Protein AF-A0A1G1PIS5-F1 (afdb_monomer)

Secondary structure (DSSP, 8-state):
-----------------S---HHHHHHHHHHHHHHHHHHHHTT--HHHHHHHHTS-HHHHHHHHTT-GGG--HHHHHHHHHTTT--------PPPTTSSS--------GGGGSHHHHHHHHHHHTTS-HHHHHHHHHHHHHHHHHHHHHHHHHHTT--

Mean predicted aligned error: 15.6 Å

Nearest PDB structures (foldseek):
  2o38-assembly1_A  TM=9.779E-01  e=5.951E-05  Rhodopseudomonas palustris CGA009
  2a6c-assembly1_A  TM=9.670E-01  e=4.837E-04  Nitrosomonas europaea
  7ewd-assembly1_B  TM=6.952E-01  e=1.121E-02  Mycobacterium tuberculosis H37Rv
  7ewc-assembly1_A  TM=6.730E-01  e=2.172E-02  Mycobacterium tuberculosis H37Rv
  1zzc-assembly1_A-2  TM=6.962E-01  e=7.720E-02  Streptomyces wedmorensis

Solvent-accessible surface area (backbone atoms only — not comparable to full-atom values): 9941 Å² total; per-residue (Å²): 141,78,89,80,86,78,82,80,76,86,76,73,88,87,65,88,75,85,69,93,48,66,63,65,51,48,43,40,47,52,52,46,50,50,50,45,46,54,42,56,74,71,64,53,50,56,66,54,45,14,62,60,56,74,44,56,48,69,56,42,51,37,53,71,68,65,49,55,92,83,55,54,62,69,60,49,50,54,47,31,45,56,67,78,39,89,86,85,84,88,86,74,82,60,59,86,88,61,88,58,76,81,81,77,82,78,85,63,77,58,73,85,37,50,73,60,46,56,50,49,54,58,51,55,72,72,49,52,78,63,57,49,49,50,54,48,50,52,50,52,50,52,51,51,48,54,49,52,53,54,51,58,57,62,66,70,77,111

Sequence (158 aa):
MAIHERTHRSSGDAADIGVAQPERAA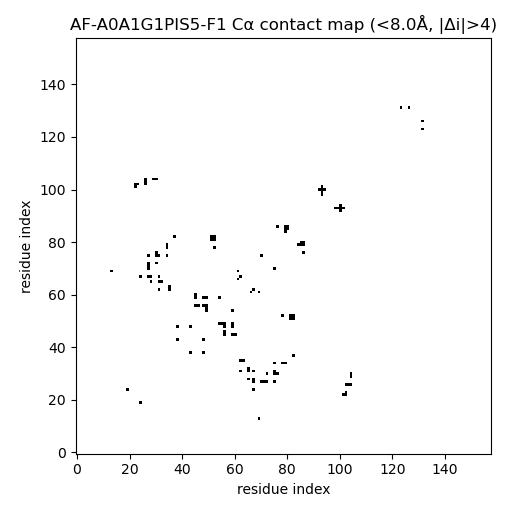ARAEVMSRVSEVLRVRGLTQRQAAQVLGIPQSKVSCLMNGRISMFSLDHLFELLNALDHDVEITIAPAAKAQGAATTRVTVNPSDMLQEDRDELIALSKRLTPEERLEAHLEHSQLMAEIYRAGVKRRSRVR

Radius of gyration: 22.5 Å; Cα contacts (8 Å, |Δi|>4): 69; chains: 1; bounding box: 60×58×47 Å

pLDDT: mean 74.84, std 19.17, range [29.95, 95.62]

Structure (mmCIF, N/CA/C/O backbone):
data_AF-A0A1G1PIS5-F1
#
_entry.id   AF-A0A1G1PIS5-F1
#
loop_
_atom_site.group_PDB
_atom_site.id
_atom_site.type_symbol
_atom_site.label_atom_id
_atom_site.label_alt_id
_atom_site.label_comp_id
_atom_site.label_asym_id
_atom_site.label_entity_id
_atom_site.label_seq_id
_atom_site.pdbx_PDB_ins_code
_atom_site.Cartn_x
_atom_site.Cartn_y
_atom_site.Cartn_z
_atom_site.occupancy
_atom_site.B_iso_or_equiv
_atom_site.auth_seq_id
_atom_site.auth_comp_id
_atom_site.auth_asym_id
_atom_site.auth_atom_id
_atom_site.pdbx_PDB_model_num
ATOM 1 N N . MET A 1 1 ? -32.274 -19.879 -24.969 1.00 30.66 1 MET A N 1
ATOM 2 C CA . MET A 1 1 ? -31.357 -21.043 -24.901 1.00 30.66 1 MET A CA 1
ATOM 3 C C . MET A 1 1 ? -30.115 -20.665 -25.699 1.00 30.66 1 MET A C 1
ATOM 5 O O . MET A 1 1 ? -30.292 -20.290 -26.840 1.00 30.66 1 MET A O 1
ATOM 9 N N . ALA A 1 2 ? -28.882 -20.631 -25.213 1.00 36.25 2 ALA A N 1
ATOM 10 C CA . ALA A 1 2 ? -28.310 -21.021 -23.938 1.00 36.25 2 ALA A CA 1
ATOM 11 C C . ALA A 1 2 ? -27.112 -20.097 -23.632 1.00 36.25 2 ALA A C 1
ATOM 13 O O . ALA A 1 2 ? -26.308 -19.787 -24.506 1.00 36.25 2 ALA A O 1
ATOM 14 N N . ILE A 1 3 ? -27.050 -19.685 -22.372 1.00 36.97 3 ILE A N 1
ATOM 15 C CA . ILE A 1 3 ? -25.893 -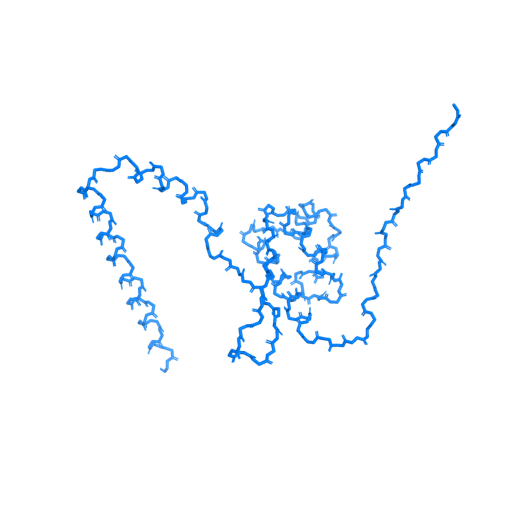19.192 -21.622 1.00 36.97 3 ILE A CA 1
ATOM 16 C C . ILE A 1 3 ? -24.639 -20.046 -21.859 1.00 36.97 3 ILE A C 1
ATOM 18 O O . ILE A 1 3 ? -24.734 -21.264 -21.795 1.00 36.97 3 ILE A O 1
ATOM 22 N N . HIS A 1 4 ? -23.476 -19.423 -22.071 1.00 32.38 4 HIS A N 1
ATOM 23 C CA . HIS A 1 4 ? -22.172 -19.981 -21.685 1.00 32.38 4 HIS A CA 1
ATOM 24 C C . HIS A 1 4 ? -21.254 -18.838 -21.248 1.00 32.38 4 HIS A C 1
ATOM 26 O O . HIS A 1 4 ? -20.488 -18.262 -22.017 1.00 32.38 4 HIS A O 1
ATOM 32 N N . GLU A 1 5 ? -21.387 -18.522 -19.968 1.00 35.06 5 GLU A N 1
ATOM 33 C CA . GLU A 1 5 ? -20.458 -17.763 -19.150 1.00 35.06 5 GLU A CA 1
ATOM 34 C C . GLU A 1 5 ? -19.112 -18.507 -19.105 1.00 35.06 5 GLU A C 1
ATOM 36 O O . GLU A 1 5 ? -19.008 -19.605 -18.557 1.00 35.06 5 GLU A O 1
ATOM 41 N N . ARG A 1 6 ? -18.071 -17.944 -19.728 1.00 29.95 6 ARG A N 1
ATOM 42 C CA . ARG A 1 6 ? -16.691 -18.410 -19.541 1.00 29.95 6 ARG A CA 1
ATOM 43 C C . ARG A 1 6 ? -16.034 -17.546 -18.479 1.00 29.95 6 ARG A C 1
ATOM 45 O O . ARG A 1 6 ? -15.484 -16.489 -18.762 1.00 29.95 6 ARG A O 1
ATOM 52 N N . THR A 1 7 ? -16.083 -18.042 -17.253 1.00 37.84 7 THR A N 1
ATOM 53 C CA . THR A 1 7 ? -15.219 -17.630 -16.150 1.00 37.84 7 THR A CA 1
ATOM 54 C C . THR A 1 7 ? -13.764 -17.919 -16.523 1.00 37.84 7 THR A C 1
ATOM 56 O O . THR A 1 7 ? -13.286 -19.047 -16.396 1.00 37.84 7 THR A O 1
ATOM 59 N N . HIS A 1 8 ? -13.036 -16.901 -16.990 1.00 35.09 8 HIS A N 1
ATOM 60 C CA . HIS A 1 8 ? -11.581 -16.983 -17.069 1.00 35.09 8 HIS A CA 1
ATOM 61 C C . HIS A 1 8 ? -10.998 -16.678 -15.690 1.00 35.09 8 HIS A C 1
ATOM 63 O O . HIS A 1 8 ? -10.881 -15.543 -15.244 1.00 35.09 8 HIS A O 1
ATOM 69 N N . ARG A 1 9 ? -10.682 -17.769 -15.003 1.00 31.86 9 ARG A N 1
ATOM 70 C CA . ARG A 1 9 ? -9.935 -17.844 -13.756 1.00 31.86 9 ARG A CA 1
ATOM 71 C C . ARG A 1 9 ? -8.505 -17.352 -14.038 1.00 31.86 9 ARG A C 1
ATOM 73 O O . ARG A 1 9 ? -7.729 -18.111 -14.611 1.00 31.86 9 ARG A O 1
ATOM 80 N N . SER A 1 10 ? -8.132 -16.123 -13.672 1.00 36.69 10 SER A N 1
ATOM 81 C CA . SER A 1 10 ? -6.722 -15.689 -13.706 1.00 36.69 10 SER A CA 1
ATOM 82 C C . SER A 1 10 ? -5.993 -16.212 -12.463 1.00 36.69 10 SER A C 1
ATOM 84 O O . SER A 1 10 ? -5.674 -15.508 -11.510 1.00 36.69 10 SER A O 1
ATOM 86 N N . SER A 1 11 ? -5.767 -17.525 -12.450 1.00 44.19 11 SER A N 1
ATOM 87 C CA . SER A 1 11 ? -4.870 -18.158 -11.492 1.00 44.19 11 SER A CA 1
ATOM 88 C C . SER A 1 11 ? -3.436 -18.003 -11.994 1.00 44.19 11 SER A C 1
ATOM 90 O O . SER A 1 11 ? -3.002 -18.755 -12.851 1.00 44.19 11 SER A O 1
ATOM 92 N N . GLY A 1 12 ? -2.729 -17.019 -11.438 1.00 42.53 12 GLY A N 1
ATOM 93 C CA . GLY A 1 12 ? -1.284 -17.061 -11.218 1.00 42.53 12 GLY A CA 1
ATOM 94 C C . GLY A 1 12 ? -0.380 -17.267 -12.430 1.00 42.53 12 GLY A C 1
ATOM 95 O O . GLY A 1 12 ? 0.237 -18.322 -12.547 1.00 42.53 12 GLY A O 1
ATOM 96 N N . ASP A 1 13 ? -0.128 -16.203 -13.189 1.00 46.25 13 ASP A N 1
ATOM 97 C CA . ASP A 1 13 ? 1.112 -16.108 -13.966 1.00 46.25 13 ASP A CA 1
ATOM 98 C C . ASP A 1 13 ? 2.251 -15.637 -13.049 1.00 46.25 13 ASP A C 1
ATOM 100 O O . ASP A 1 13 ? 2.699 -14.492 -13.052 1.00 46.25 13 ASP A O 1
ATOM 104 N N . ALA A 1 14 ? 2.715 -16.566 -12.209 1.00 50.75 14 ALA A N 1
ATOM 105 C CA . ALA A 1 14 ? 3.951 -16.464 -11.439 1.00 50.75 14 ALA A CA 1
ATOM 106 C C . ALA A 1 14 ? 5.174 -16.712 -12.343 1.00 50.75 14 ALA A C 1
ATOM 108 O O . ALA A 1 14 ? 5.974 -17.616 -12.104 1.00 50.75 14 ALA A O 1
ATOM 109 N N . ALA A 1 15 ? 5.301 -15.920 -13.405 1.00 39.31 15 ALA A N 1
ATOM 110 C CA . ALA A 1 15 ? 6.357 -16.056 -14.399 1.00 39.31 15 ALA A CA 1
ATOM 111 C C . ALA A 1 15 ? 6.908 -14.681 -14.807 1.00 39.31 15 ALA A C 1
ATOM 113 O O . ALA A 1 15 ? 6.944 -14.327 -15.981 1.00 39.31 15 ALA A O 1
ATOM 114 N N . ASP A 1 16 ? 7.403 -13.915 -13.830 1.00 44.88 16 ASP A N 1
ATOM 115 C CA . ASP A 1 16 ? 8.412 -12.877 -14.088 1.00 44.88 16 ASP A CA 1
ATOM 116 C C . ASP A 1 16 ? 9.750 -13.611 -14.303 1.00 44.88 16 ASP A C 1
ATOM 118 O O . ASP A 1 16 ? 10.596 -13.732 -13.413 1.00 44.88 16 ASP A O 1
ATOM 122 N N . ILE A 1 17 ? 9.862 -14.265 -15.464 1.00 42.06 17 ILE A N 1
ATOM 123 C CA . ILE A 1 17 ? 11.031 -15.047 -15.854 1.00 42.06 17 ILE A CA 1
ATOM 124 C C . ILE A 1 17 ? 12.182 -14.069 -16.090 1.00 42.06 17 ILE A C 1
ATOM 126 O O . ILE A 1 17 ? 12.247 -13.380 -17.102 1.00 42.06 17 ILE A O 1
ATOM 130 N N . GLY A 1 18 ? 13.130 -14.072 -15.156 1.00 39.72 18 GLY A N 1
ATOM 131 C CA . GLY A 1 18 ? 14.541 -14.091 -15.517 1.00 39.72 18 GLY A CA 1
ATOM 132 C C . GLY A 1 18 ? 15.120 -12.820 -16.125 1.00 39.72 18 GLY A C 1
ATOM 133 O O . GLY A 1 18 ? 15.868 -12.913 -17.085 1.00 39.72 18 GLY A O 1
ATOM 134 N N . VAL A 1 19 ? 14.897 -11.659 -15.514 1.00 40.03 19 VAL A N 1
ATOM 135 C CA . VAL A 1 19 ? 15.953 -10.640 -15.435 1.00 40.03 19 VAL A CA 1
ATOM 136 C C . VAL A 1 19 ? 15.860 -10.024 -14.051 1.00 40.03 19 VAL A C 1
ATOM 138 O O . VAL A 1 19 ? 14.838 -9.437 -13.700 1.00 40.03 19 VAL A O 1
ATOM 141 N N . ALA A 1 20 ? 16.917 -10.162 -13.252 1.00 44.91 20 ALA A N 1
ATOM 142 C CA . ALA A 1 20 ? 17.084 -9.377 -12.041 1.00 44.91 20 ALA A CA 1
ATOM 143 C C . ALA A 1 20 ? 17.148 -7.903 -12.457 1.00 44.91 20 ALA A C 1
ATOM 145 O O . ALA A 1 20 ? 18.209 -7.385 -12.781 1.00 44.91 20 ALA A O 1
ATOM 146 N N . GLN A 1 21 ? 15.991 -7.253 -12.536 1.00 53.50 21 GLN A N 1
ATOM 147 C CA . GLN A 1 21 ? 15.889 -5.812 -12.661 1.00 53.50 21 GLN A CA 1
ATOM 148 C C . GLN A 1 21 ? 15.877 -5.277 -11.231 1.00 53.50 21 GLN A C 1
ATOM 150 O O . GLN A 1 21 ? 14.814 -5.281 -10.601 1.00 53.50 21 GLN A O 1
ATOM 155 N N . PRO A 1 22 ? 17.038 -4.880 -10.674 1.00 59.28 22 PRO A N 1
ATOM 156 C CA . PRO A 1 22 ? 17.138 -4.451 -9.278 1.00 59.28 22 PRO A CA 1
ATOM 157 C C . PRO A 1 22 ? 16.167 -3.304 -8.970 1.00 59.28 22 PRO A C 1
ATOM 159 O O . PRO A 1 22 ? 15.625 -3.223 -7.875 1.00 59.28 22 PRO A O 1
ATOM 162 N N . GLU A 1 23 ? 15.862 -2.486 -9.974 1.00 57.12 23 GLU A N 1
ATOM 163 C CA . GLU A 1 23 ? 14.936 -1.354 -9.906 1.00 57.12 23 GLU A CA 1
ATOM 164 C C . GLU A 1 23 ? 13.477 -1.812 -9.727 1.00 57.12 23 GLU A C 1
ATOM 166 O O . GLU A 1 23 ? 12.752 -1.300 -8.875 1.00 57.12 23 GLU A O 1
ATOM 171 N N . ARG A 1 24 ? 13.060 -2.862 -10.453 1.00 64.38 24 ARG A N 1
ATOM 172 C CA . ARG A 1 24 ? 11.734 -3.488 -10.284 1.00 64.38 24 ARG A CA 1
ATOM 173 C C . ARG A 1 24 ? 11.619 -4.259 -8.972 1.00 64.38 24 ARG A C 1
ATOM 175 O O . ARG A 1 24 ? 10.515 -4.438 -8.461 1.00 64.38 24 ARG A O 1
ATOM 182 N N . ALA A 1 25 ? 12.733 -4.759 -8.440 1.00 77.12 25 ALA A N 1
ATOM 183 C CA . ALA A 1 25 ? 12.766 -5.375 -7.118 1.00 77.12 25 ALA A CA 1
ATOM 184 C C . ALA A 1 25 ? 12.646 -4.318 -6.008 1.00 77.12 25 ALA A C 1
ATOM 186 O O . ALA A 1 25 ? 11.907 -4.541 -5.053 1.00 77.12 25 ALA A O 1
ATOM 187 N N . ALA A 1 26 ? 13.296 -3.160 -6.166 1.00 83.00 26 ALA A N 1
ATOM 188 C CA . ALA A 1 26 ? 13.230 -2.052 -5.216 1.00 83.00 26 ALA A CA 1
ATOM 189 C C . ALA A 1 26 ? 11.811 -1.481 -5.090 1.00 83.00 26 ALA A C 1
ATOM 191 O O . ALA A 1 26 ? 11.285 -1.422 -3.982 1.00 83.00 26 ALA A O 1
ATOM 192 N N . ALA A 1 27 ? 11.152 -1.162 -6.211 1.00 85.44 27 ALA A N 1
ATOM 193 C CA . ALA A 1 27 ? 9.776 -0.660 -6.184 1.00 85.44 27 ALA A CA 1
ATOM 194 C C . ALA A 1 27 ? 8.815 -1.664 -5.523 1.00 85.44 27 ALA A C 1
ATOM 196 O O . ALA A 1 27 ? 8.035 -1.297 -4.650 1.00 85.44 27 ALA A O 1
ATOM 197 N N . ARG A 1 28 ? 8.916 -2.960 -5.861 1.00 89.50 28 ARG A N 1
ATOM 198 C CA . ARG A 1 28 ? 8.119 -4.012 -5.204 1.00 89.50 28 ARG A CA 1
ATOM 199 C C . ARG A 1 28 ? 8.373 -4.100 -3.706 1.00 89.50 28 ARG A C 1
ATOM 201 O O . ARG A 1 28 ? 7.422 -4.226 -2.941 1.00 89.50 28 ARG A O 1
ATOM 208 N N . ALA A 1 29 ? 9.638 -4.065 -3.295 1.00 90.06 29 ALA A N 1
ATOM 209 C CA . ALA A 1 29 ? 10.013 -4.113 -1.888 1.00 90.06 29 ALA A CA 1
ATOM 210 C C . ALA A 1 29 ? 9.424 -2.927 -1.116 1.00 90.06 29 ALA A C 1
ATOM 212 O O . ALA A 1 29 ? 8.921 -3.107 -0.010 1.00 90.06 29 ALA A O 1
ATOM 213 N N . GLU A 1 30 ? 9.441 -1.738 -1.716 1.00 90.12 30 GLU A N 1
ATOM 214 C CA . GLU A 1 30 ? 8.924 -0.516 -1.110 1.00 90.12 30 GLU A CA 1
ATOM 215 C C . GLU A 1 30 ? 7.398 -0.563 -0.942 1.00 90.12 30 GLU A C 1
ATOM 217 O O . GLU A 1 30 ? 6.898 -0.350 0.165 1.00 90.12 30 GLU A O 1
ATOM 222 N N . VAL A 1 31 ? 6.656 -0.963 -1.983 1.00 92.19 31 VAL A N 1
ATOM 223 C CA . VAL A 1 31 ? 5.198 -1.162 -1.880 1.00 92.19 31 VAL A CA 1
ATOM 224 C C . VAL A 1 31 ? 4.870 -2.256 -0.858 1.00 92.19 31 VAL A C 1
ATOM 226 O O . VAL A 1 31 ? 4.025 -2.052 0.009 1.00 92.19 31 VAL A O 1
ATOM 229 N N . MET A 1 32 ? 5.570 -3.398 -0.884 1.00 94.38 32 MET A N 1
ATOM 230 C CA . MET A 1 32 ? 5.372 -4.479 0.093 1.00 94.38 32 MET A CA 1
ATOM 231 C C . MET A 1 32 ? 5.626 -4.008 1.527 1.00 94.38 32 MET A C 1
ATOM 233 O O . MET A 1 32 ? 4.857 -4.339 2.431 1.00 94.38 32 MET A O 1
ATOM 237 N N . SER A 1 33 ? 6.684 -3.224 1.743 1.00 91.06 33 SER A N 1
ATOM 238 C CA . SER A 1 33 ? 6.975 -2.632 3.046 1.00 91.06 33 SER A CA 1
ATOM 239 C C . SER A 1 33 ? 5.830 -1.738 3.508 1.00 91.06 33 SER A C 1
ATOM 241 O O . SER A 1 33 ? 5.500 -1.747 4.693 1.00 91.06 33 SER A O 1
ATOM 243 N N . ARG A 1 34 ? 5.193 -0.998 2.592 1.00 90.81 34 ARG A N 1
ATOM 244 C CA . ARG A 1 34 ? 4.035 -0.167 2.923 1.00 90.81 34 ARG A CA 1
ATOM 245 C C . ARG A 1 34 ? 2.838 -1.005 3.362 1.00 90.81 34 ARG A C 1
ATOM 247 O O . ARG A 1 34 ? 2.270 -0.697 4.406 1.00 90.81 34 ARG A O 1
ATOM 254 N N . VAL A 1 35 ? 2.504 -2.081 2.643 1.00 92.88 35 VAL A N 1
ATOM 255 C CA . VAL A 1 35 ? 1.418 -2.996 3.050 1.00 92.88 35 VAL A CA 1
ATOM 256 C C . VAL A 1 35 ? 1.681 -3.545 4.454 1.00 92.88 35 VAL A C 1
ATOM 258 O O . VAL A 1 35 ? 0.828 -3.444 5.336 1.00 92.88 35 VAL A O 1
ATOM 261 N N . SER A 1 36 ? 2.884 -4.073 4.690 1.00 91.75 36 SER A N 1
ATOM 262 C CA . SER A 1 36 ? 3.270 -4.641 5.987 1.00 91.75 36 SER A CA 1
ATOM 263 C C . SER A 1 36 ? 3.214 -3.613 7.119 1.00 91.75 36 SER A C 1
ATOM 265 O O . SER A 1 36 ? 2.787 -3.942 8.227 1.00 91.75 36 SER A O 1
ATOM 267 N N . GLU A 1 37 ? 3.596 -2.362 6.853 1.00 89.69 37 GLU A N 1
ATOM 268 C CA . GLU A 1 37 ? 3.526 -1.290 7.844 1.00 89.69 37 GLU A CA 1
ATOM 269 C C . GLU A 1 37 ? 2.084 -0.928 8.205 1.00 89.69 37 GLU A C 1
ATOM 271 O O . GLU A 1 37 ? 1.767 -0.814 9.388 1.00 89.69 37 GLU A O 1
ATOM 276 N N . VAL A 1 38 ? 1.188 -0.813 7.220 1.00 89.94 38 VAL A N 1
ATOM 277 C CA . VAL A 1 38 ? -0.235 -0.531 7.472 1.00 89.94 38 VAL A CA 1
ATOM 278 C C . VAL A 1 38 ? -0.859 -1.628 8.340 1.00 89.94 38 VAL A C 1
ATOM 280 O O . VAL A 1 38 ? -1.549 -1.329 9.316 1.00 89.94 38 VAL A O 1
ATOM 283 N N . LEU A 1 39 ? -0.563 -2.900 8.052 1.00 89.56 39 LEU A N 1
ATOM 284 C CA . LEU A 1 39 ? -1.031 -4.025 8.870 1.00 89.56 39 LEU A CA 1
ATOM 285 C C . LEU A 1 39 ? -0.500 -3.959 10.309 1.00 89.56 39 LEU A C 1
ATOM 287 O O . LEU A 1 39 ? -1.239 -4.248 11.254 1.00 89.56 39 LEU A O 1
ATOM 291 N N . ARG A 1 40 ? 0.771 -3.569 10.477 1.00 87.44 40 ARG A N 1
ATOM 292 C CA . ARG A 1 40 ? 1.426 -3.436 11.784 1.00 87.44 40 ARG A CA 1
ATOM 293 C C . ARG A 1 40 ? 0.823 -2.301 12.607 1.00 87.44 40 ARG A C 1
ATOM 295 O O . ARG A 1 40 ? 0.548 -2.506 13.786 1.00 87.44 40 ARG A O 1
ATOM 302 N N . VAL A 1 41 ? 0.577 -1.144 11.992 1.00 86.88 41 VAL A N 1
ATOM 303 C CA . VAL A 1 41 ? -0.056 0.017 12.640 1.00 86.88 41 VAL A CA 1
ATOM 304 C C . VAL A 1 41 ? -1.491 -0.299 13.063 1.00 86.88 41 VAL A C 1
ATOM 306 O O . VAL A 1 41 ? -1.879 0.040 14.177 1.00 86.88 41 VAL A O 1
ATOM 309 N N . ARG A 1 42 ? -2.256 -1.027 12.236 1.00 86.81 42 ARG A N 1
ATOM 310 C CA . ARG A 1 42 ? -3.605 -1.506 12.594 1.00 86.81 42 ARG A CA 1
ATOM 311 C C . ARG A 1 42 ? -3.599 -2.615 13.666 1.00 86.81 42 ARG A C 1
ATOM 313 O O . ARG A 1 42 ? -4.665 -3.026 14.113 1.00 86.81 42 ARG A O 1
ATOM 320 N N . GLY A 1 43 ? -2.431 -3.122 14.079 1.00 88.69 43 GLY A N 1
ATOM 321 C CA . GLY A 1 43 ? -2.304 -4.139 15.131 1.00 88.69 43 GLY A CA 1
ATOM 322 C C . GLY A 1 43 ? -2.912 -5.500 14.772 1.00 88.69 43 GLY A C 1
ATOM 323 O O . GLY A 1 43 ? -3.287 -6.263 15.663 1.00 88.69 43 GLY A O 1
ATOM 324 N N . LEU A 1 44 ? -3.043 -5.812 13.479 1.00 88.38 44 LEU A N 1
ATOM 325 C CA . LEU A 1 44 ? -3.742 -7.012 13.024 1.00 88.38 44 LEU A CA 1
ATOM 326 C C . LEU A 1 44 ? -2.880 -8.266 13.201 1.00 88.38 44 LEU A C 1
ATOM 328 O O . LEU A 1 44 ? -1.720 -8.326 12.791 1.00 88.38 44 LEU A O 1
ATOM 332 N N . THR A 1 45 ? -3.475 -9.329 13.740 1.00 91.62 45 THR A N 1
ATOM 333 C CA . THR A 1 45 ? -2.874 -10.668 13.679 1.00 91.62 45 THR A CA 1
ATOM 334 C C . THR A 1 45 ? -2.862 -11.183 12.238 1.00 91.62 45 THR A C 1
ATOM 336 O O . THR A 1 45 ? -3.682 -10.778 11.415 1.00 91.62 45 THR A O 1
ATOM 339 N N . GLN A 1 46 ? -2.005 -12.162 11.923 1.00 91.38 46 GLN A N 1
ATOM 340 C CA . GLN A 1 46 ? -1.959 -12.745 10.570 1.00 91.38 46 GLN A CA 1
ATOM 341 C C . GLN A 1 46 ? -3.314 -13.296 10.094 1.00 91.38 46 GLN A C 1
ATOM 343 O O . GLN A 1 46 ? -3.609 -13.251 8.904 1.00 91.38 46 GLN A O 1
ATOM 348 N N . ARG A 1 47 ? -4.145 -13.818 11.009 1.00 93.94 47 ARG A N 1
ATOM 349 C CA . ARG A 1 47 ? -5.490 -14.318 10.677 1.00 93.94 47 ARG A CA 1
ATOM 350 C C . ARG A 1 47 ? -6.465 -13.188 10.361 1.00 93.94 47 ARG A C 1
ATOM 352 O O . ARG A 1 47 ? -7.226 -13.313 9.412 1.00 93.94 47 ARG A O 1
ATOM 359 N N . GLN A 1 48 ? -6.426 -12.096 11.121 1.00 93.62 48 GLN A N 1
ATOM 360 C CA . GLN A 1 48 ? -7.254 -10.920 10.840 1.00 93.62 48 GLN A CA 1
ATOM 361 C C . GLN A 1 48 ? -6.824 -10.253 9.533 1.00 93.62 48 GLN A C 1
ATOM 363 O O . GLN A 1 48 ? -7.663 -9.970 8.689 1.00 93.62 48 GLN A O 1
ATOM 368 N N . ALA A 1 49 ? -5.516 -10.094 9.317 1.00 93.94 49 ALA A N 1
ATOM 369 C CA . ALA A 1 49 ? -4.980 -9.580 8.062 1.00 93.94 49 ALA A CA 1
ATOM 370 C C . ALA A 1 49 ? -5.392 -10.451 6.862 1.00 93.94 49 ALA A C 1
ATOM 372 O O . ALA A 1 49 ? -5.741 -9.914 5.822 1.00 93.94 49 ALA A O 1
ATOM 373 N N . ALA A 1 50 ? -5.427 -11.780 7.009 1.00 95.62 50 ALA A N 1
ATOM 374 C CA . ALA A 1 50 ? -5.908 -12.683 5.959 1.00 95.62 50 ALA A CA 1
ATOM 375 C C . ALA A 1 50 ? -7.381 -12.434 5.595 1.00 95.62 50 ALA A C 1
ATOM 377 O O . ALA A 1 50 ? -7.737 -12.475 4.422 1.00 95.62 50 ALA A O 1
ATOM 378 N N . GLN A 1 51 ? -8.223 -12.154 6.594 1.00 95.06 51 GLN A N 1
ATOM 379 C CA . GLN A 1 51 ? -9.635 -11.833 6.380 1.00 95.06 51 GLN A CA 1
ATOM 380 C C . GLN A 1 51 ? -9.810 -10.471 5.705 1.00 95.06 51 GLN A C 1
ATOM 382 O O . GLN A 1 51 ? -10.541 -10.385 4.727 1.00 95.06 51 GLN A O 1
ATOM 387 N N . VAL A 1 52 ? -9.110 -9.440 6.191 1.00 92.81 52 VAL A N 1
ATOM 388 C CA . VAL A 1 52 ? -9.170 -8.078 5.632 1.00 92.81 52 VAL A CA 1
ATOM 389 C C . VAL A 1 52 ? -8.668 -8.052 4.188 1.00 92.81 52 VAL A C 1
ATOM 391 O O . VAL A 1 52 ? -9.312 -7.483 3.320 1.00 92.81 52 VAL A O 1
ATOM 394 N N . LEU A 1 53 ? -7.541 -8.713 3.918 1.00 94.00 53 LEU A N 1
ATOM 395 C CA . LEU A 1 53 ? -6.909 -8.722 2.599 1.00 94.00 53 LEU A CA 1
ATOM 396 C C . LEU A 1 53 ? -7.522 -9.734 1.619 1.00 94.00 53 LEU A C 1
ATOM 398 O O . LEU A 1 53 ? -7.131 -9.757 0.457 1.00 94.00 53 LEU A O 1
ATOM 402 N N . GLY A 1 54 ? -8.399 -10.634 2.074 1.00 94.00 54 GLY A N 1
ATOM 403 C CA . GLY A 1 54 ? -8.955 -11.697 1.229 1.00 94.00 54 GLY A CA 1
ATOM 404 C C . GLY A 1 54 ? -7.920 -12.710 0.710 1.00 94.00 54 GLY A C 1
ATOM 405 O O . GLY A 1 54 ? -8.169 -13.390 -0.285 1.00 94.00 54 GLY A O 1
ATOM 406 N N . ILE A 1 55 ? -6.759 -12.839 1.367 1.00 94.44 55 ILE A N 1
ATOM 407 C CA . ILE A 1 55 ? -5.680 -13.765 0.976 1.00 94.44 55 ILE A CA 1
ATOM 408 C C . ILE A 1 55 ? -5.431 -14.838 2.048 1.00 94.44 55 ILE A C 1
ATOM 410 O O . ILE A 1 55 ? -5.667 -14.601 3.231 1.00 94.44 55 ILE A O 1
ATOM 414 N N . PRO A 1 56 ? -4.887 -16.019 1.692 1.00 95.38 56 PRO A N 1
ATOM 415 C CA . PRO A 1 56 ? -4.560 -17.050 2.676 1.00 95.38 56 PRO A CA 1
ATOM 416 C C . PRO A 1 56 ? -3.577 -16.563 3.749 1.00 95.38 56 PRO A C 1
ATOM 418 O O . PRO A 1 56 ? -2.620 -15.850 3.444 1.00 95.38 56 PRO A O 1
ATOM 421 N N . GLN A 1 57 ? -3.721 -17.052 4.988 1.00 95.00 57 GLN A N 1
ATOM 422 C CA . GLN A 1 57 ? -2.796 -16.737 6.091 1.00 95.00 57 GLN A CA 1
ATOM 423 C C . GLN A 1 57 ? -1.325 -17.035 5.730 1.00 95.00 57 GLN A C 1
ATOM 425 O O . GLN A 1 57 ? -0.422 -16.304 6.132 1.00 95.00 57 GLN A O 1
ATOM 430 N N . SER A 1 58 ? -1.063 -18.074 4.931 1.00 94.12 58 SER A N 1
ATOM 431 C CA . SER A 1 58 ? 0.284 -18.390 4.439 1.00 94.12 58 SER A CA 1
ATOM 432 C C . SER A 1 58 ? 0.856 -17.302 3.519 1.00 94.12 58 SER A C 1
ATOM 434 O O . SER A 1 58 ? 2.045 -16.994 3.623 1.00 94.12 58 SER A O 1
ATOM 436 N N . LYS A 1 59 ? 0.028 -16.670 2.671 1.00 93.62 59 LYS A N 1
ATOM 437 C CA . LYS A 1 59 ? 0.428 -15.497 1.877 1.00 93.62 59 LYS A CA 1
ATOM 438 C C . LYS A 1 59 ? 0.676 -14.286 2.772 1.00 93.62 59 LYS A C 1
ATOM 440 O O . LYS A 1 59 ? 1.690 -13.627 2.579 1.00 93.62 59 LYS A O 1
ATOM 445 N N . VAL A 1 60 ? -0.159 -14.041 3.785 1.00 94.62 60 VAL A N 1
ATOM 446 C CA . VAL A 1 60 ? 0.099 -12.976 4.774 1.00 94.62 60 VAL A CA 1
ATOM 447 C C . VAL A 1 60 ? 1.446 -13.190 5.463 1.00 94.62 60 VAL A C 1
ATOM 449 O O . VAL A 1 60 ? 2.244 -12.268 5.565 1.00 94.62 60 VAL A O 1
ATOM 452 N N . SER A 1 61 ? 1.756 -14.419 5.880 1.00 94.00 61 SER A N 1
ATOM 453 C CA . SER A 1 61 ? 3.065 -14.737 6.457 1.00 94.00 61 SER A CA 1
ATOM 454 C C . SER A 1 61 ? 4.210 -14.467 5.471 1.00 94.00 61 SER A C 1
ATOM 456 O O . SER A 1 61 ? 5.233 -13.904 5.853 1.00 94.00 61 SER A O 1
ATOM 458 N N . CYS A 1 62 ? 4.047 -14.805 4.188 1.00 93.50 62 CYS A N 1
ATOM 459 C CA . CYS A 1 62 ? 5.043 -14.484 3.161 1.00 93.50 62 CYS A CA 1
ATOM 460 C C . CYS A 1 62 ? 5.234 -12.969 2.981 1.00 93.50 62 CYS A C 1
ATOM 462 O O . CYS A 1 62 ? 6.375 -12.529 2.859 1.00 93.50 62 CYS A O 1
ATOM 464 N N . LEU A 1 63 ? 4.144 -12.193 3.001 1.00 93.31 63 LEU A N 1
ATOM 465 C CA . LEU A 1 63 ? 4.151 -10.729 2.925 1.00 93.31 63 LEU A CA 1
ATOM 466 C C . LEU A 1 63 ? 4.920 -10.120 4.109 1.00 93.31 63 LEU A C 1
ATOM 468 O O . LEU A 1 63 ? 5.878 -9.380 3.908 1.00 93.31 63 LEU A O 1
AT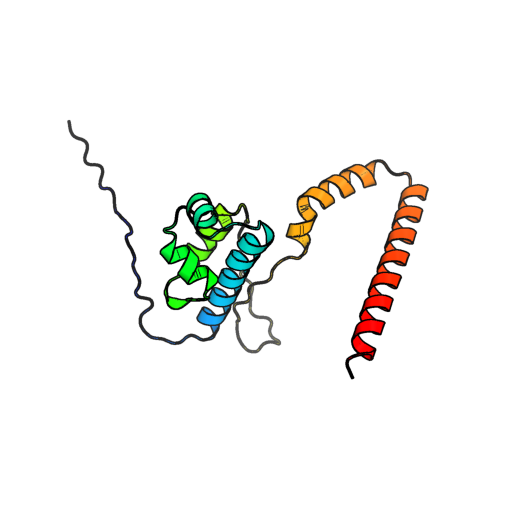OM 472 N N . MET A 1 64 ? 4.562 -10.512 5.336 1.00 90.44 64 MET A N 1
ATOM 473 C CA . MET A 1 64 ? 5.185 -10.005 6.568 1.00 90.44 64 MET A CA 1
ATOM 474 C C . MET A 1 64 ? 6.669 -10.384 6.687 1.00 90.44 64 MET A C 1
ATOM 476 O O . MET A 1 64 ? 7.431 -9.682 7.342 1.00 90.44 64 MET A O 1
ATOM 480 N N . ASN A 1 65 ? 7.088 -11.478 6.044 1.00 91.19 65 ASN A N 1
ATOM 481 C CA . ASN A 1 65 ? 8.485 -11.918 5.983 1.00 91.19 65 ASN A CA 1
ATOM 482 C C . ASN A 1 65 ? 9.251 -11.371 4.762 1.00 91.19 65 ASN A C 1
ATOM 484 O O . ASN A 1 65 ? 10.369 -11.815 4.503 1.00 91.19 65 ASN A O 1
ATOM 488 N N . GLY A 1 66 ? 8.665 -10.462 3.977 1.00 88.31 66 GLY A N 1
ATOM 489 C CA . GLY A 1 66 ? 9.361 -9.815 2.864 1.00 88.31 66 GLY A CA 1
ATOM 490 C C . GLY A 1 66 ? 9.664 -10.737 1.677 1.00 88.31 66 GLY A C 1
ATOM 491 O O . GLY A 1 66 ? 10.650 -10.529 0.971 1.00 88.31 66 GLY A O 1
ATOM 492 N N . ARG A 1 67 ? 8.860 -11.783 1.433 1.00 90.75 67 ARG A N 1
ATOM 493 C CA . ARG A 1 67 ? 9.060 -12.700 0.292 1.00 90.75 67 ARG A CA 1
ATOM 494 C C . ARG A 1 67 ? 8.579 -12.074 -1.023 1.00 90.75 67 ARG A C 1
ATOM 496 O O . ARG A 1 67 ? 7.576 -12.500 -1.591 1.00 90.75 67 ARG A O 1
ATOM 503 N N . ILE A 1 68 ? 9.317 -11.077 -1.510 1.00 87.19 68 ILE A N 1
ATOM 504 C CA . ILE A 1 68 ? 8.968 -10.227 -2.665 1.00 87.19 68 ILE A CA 1
ATOM 505 C C . ILE A 1 68 ? 8.693 -11.028 -3.947 1.00 87.19 68 ILE A C 1
ATOM 507 O O . ILE A 1 68 ? 7.804 -10.669 -4.711 1.00 87.19 68 ILE A O 1
ATOM 511 N N . SER A 1 69 ? 9.391 -12.145 -4.174 1.00 86.75 69 SER A N 1
ATOM 512 C CA . SER A 1 69 ? 9.201 -12.991 -5.365 1.00 86.75 69 SER A CA 1
ATOM 513 C C . SER A 1 69 ? 7.803 -13.608 -5.483 1.00 86.75 69 SER A C 1
ATOM 515 O O . SER A 1 69 ? 7.413 -14.020 -6.571 1.00 86.75 69 SER A O 1
ATOM 517 N N . MET A 1 70 ? 7.039 -13.662 -4.388 1.00 87.50 70 MET A N 1
ATOM 518 C CA . MET A 1 70 ? 5.684 -14.220 -4.357 1.00 87.50 70 MET A CA 1
ATOM 519 C C . MET A 1 70 ? 4.598 -13.197 -4.731 1.00 87.50 70 MET A C 1
ATOM 521 O O . MET A 1 70 ? 3.415 -13.547 -4.747 1.00 87.50 70 MET A O 1
ATOM 525 N N . PHE A 1 71 ? 4.974 -11.939 -4.988 1.00 89.31 71 PHE A N 1
ATOM 526 C CA . PHE A 1 71 ? 4.043 -10.836 -5.217 1.00 89.31 71 PHE A CA 1
ATOM 527 C C . PHE A 1 71 ? 4.451 -10.008 -6.445 1.00 89.31 71 PHE A C 1
ATOM 529 O O . PHE A 1 71 ? 5.593 -9.560 -6.576 1.00 89.31 71 PHE A O 1
ATOM 536 N N . SER A 1 72 ? 3.496 -9.790 -7.349 1.00 90.88 72 SER A N 1
ATOM 537 C CA . SER A 1 72 ? 3.595 -8.769 -8.395 1.00 90.88 72 SER A CA 1
ATOM 538 C C . SER A 1 72 ? 3.291 -7.382 -7.815 1.00 90.88 72 SER A C 1
ATOM 540 O O . SER A 1 72 ? 2.697 -7.282 -6.741 1.00 90.88 72 SER A O 1
ATOM 542 N N . LEU A 1 73 ? 3.687 -6.310 -8.517 1.00 90.94 73 LEU A N 1
ATOM 543 C CA . LEU A 1 73 ? 3.284 -4.945 -8.142 1.00 90.94 73 LEU A CA 1
ATOM 544 C C . LEU A 1 73 ? 1.762 -4.797 -8.143 1.00 90.94 73 LEU A C 1
ATOM 546 O O . LEU A 1 73 ? 1.215 -4.320 -7.158 1.00 90.94 73 LEU A O 1
ATOM 550 N N . ASP A 1 74 ? 1.094 -5.292 -9.185 1.00 91.88 74 ASP A N 1
ATOM 551 C CA . ASP A 1 74 ? -0.364 -5.212 -9.321 1.00 91.88 74 ASP A CA 1
ATOM 552 C C . ASP A 1 74 ? -1.085 -5.832 -8.121 1.00 91.88 74 ASP A C 1
ATOM 554 O O . ASP A 1 74 ? -1.956 -5.208 -7.522 1.00 91.88 74 ASP A O 1
ATOM 558 N N . HIS A 1 75 ? -0.650 -7.019 -7.688 1.00 93.81 75 HIS A N 1
ATOM 559 C CA . HIS A 1 75 ? -1.230 -7.663 -6.513 1.00 93.81 75 HIS A CA 1
ATOM 560 C C . HIS A 1 75 ? -0.936 -6.867 -5.233 1.00 93.81 75 HIS A C 1
ATOM 562 O O . HIS A 1 75 ? -1.784 -6.798 -4.356 1.00 93.81 75 HIS A O 1
ATOM 568 N N . LEU A 1 76 ? 0.230 -6.224 -5.103 1.00 94.81 76 LEU A N 1
ATOM 569 C CA . LEU A 1 76 ? 0.499 -5.344 -3.960 1.00 94.81 76 LEU A CA 1
ATOM 570 C C . LEU A 1 76 ? -0.393 -4.090 -3.967 1.00 94.81 76 LEU A C 1
ATOM 572 O O . LEU A 1 76 ? -0.787 -3.643 -2.891 1.00 94.81 76 LEU A O 1
ATOM 576 N N . PHE A 1 77 ? -0.746 -3.555 -5.139 1.00 94.06 77 PHE A N 1
ATOM 577 C CA . PHE A 1 77 ? -1.707 -2.454 -5.256 1.00 94.06 77 PHE A CA 1
ATOM 578 C C . PHE A 1 77 ? -3.113 -2.885 -4.836 1.00 94.06 77 PHE A C 1
ATOM 580 O O . PHE A 1 77 ? -3.758 -2.177 -4.070 1.00 94.06 77 PHE A O 1
ATOM 587 N N . GLU A 1 78 ? -3.561 -4.078 -5.237 1.00 95.12 78 GLU A N 1
ATOM 588 C CA . GLU A 1 78 ? -4.834 -4.642 -4.764 1.00 95.12 78 GLU A CA 1
ATOM 589 C C . GLU A 1 78 ? -4.875 -4.764 -3.234 1.00 95.12 78 GLU A C 1
ATOM 591 O O . GLU A 1 78 ? -5.890 -4.443 -2.617 1.00 95.12 78 GLU A O 1
ATOM 596 N N . LEU A 1 79 ? -3.767 -5.174 -2.602 1.00 95.62 79 LEU A N 1
ATOM 597 C CA . LEU A 1 79 ? -3.682 -5.252 -1.140 1.00 95.62 79 LEU A CA 1
ATOM 598 C C . LEU A 1 79 ? -3.716 -3.873 -0.468 1.00 95.62 79 LEU A C 1
ATOM 600 O O . LEU A 1 79 ? -4.272 -3.761 0.620 1.00 95.62 79 LEU A O 1
ATOM 604 N N . LEU A 1 80 ? -3.131 -2.836 -1.078 1.00 93.31 80 LEU A N 1
ATOM 605 C CA . LEU A 1 80 ? -3.240 -1.460 -0.578 1.00 93.31 80 LEU A CA 1
ATOM 606 C C . LEU A 1 80 ? -4.678 -0.947 -0.676 1.00 93.31 80 LEU A C 1
ATOM 608 O O . LEU A 1 80 ? -5.198 -0.431 0.311 1.00 93.31 80 LEU A O 1
ATOM 612 N N . ASN A 1 81 ? -5.347 -1.191 -1.801 1.00 93.19 81 ASN A N 1
ATOM 613 C CA . ASN A 1 81 ? -6.748 -0.823 -1.986 1.00 93.19 81 ASN A CA 1
ATOM 614 C C . ASN A 1 81 ? -7.656 -1.553 -0.979 1.00 93.19 81 ASN A C 1
ATOM 616 O O . ASN A 1 81 ? -8.553 -0.947 -0.402 1.00 93.19 81 ASN A O 1
ATOM 620 N N . ALA A 1 82 ? -7.392 -2.836 -0.698 1.00 93.12 82 ALA A N 1
ATOM 621 C CA . ALA A 1 82 ? -8.095 -3.602 0.341 1.00 93.12 82 ALA A CA 1
ATOM 622 C C . ALA A 1 82 ? -7.835 -3.086 1.772 1.00 93.12 82 ALA A C 1
ATOM 624 O O . ALA A 1 82 ? -8.538 -3.459 2.710 1.00 93.12 82 ALA A O 1
ATOM 625 N N . LEU A 1 83 ? -6.811 -2.250 1.949 1.00 90.44 83 LEU A N 1
ATOM 626 C CA . LEU A 1 83 ? -6.505 -1.533 3.183 1.00 90.44 83 LEU A CA 1
ATOM 627 C C . LEU A 1 83 ? -6.931 -0.062 3.113 1.00 90.44 83 LEU A C 1
ATOM 629 O O . LEU A 1 83 ? -6.431 0.732 3.908 1.00 90.44 83 LEU A O 1
ATOM 633 N N . ASP A 1 84 ? -7.819 0.307 2.190 1.00 88.94 84 ASP A N 1
ATOM 634 C CA . ASP A 1 84 ? -8.356 1.665 2.037 1.00 88.94 84 ASP A CA 1
ATOM 635 C C . ASP A 1 84 ? -7.277 2.710 1.693 1.00 88.94 84 ASP A C 1
ATOM 637 O O . ASP A 1 84 ? -7.350 3.857 2.123 1.00 88.94 84 ASP A O 1
ATOM 641 N N . HIS A 1 85 ? -6.230 2.304 0.968 1.00 86.75 85 HIS A N 1
ATOM 642 C CA . HIS A 1 85 ? -5.200 3.213 0.464 1.00 86.75 85 HIS A CA 1
ATOM 643 C C . HIS A 1 85 ? -5.288 3.313 -1.053 1.00 86.75 85 HIS A C 1
ATOM 645 O O . HIS A 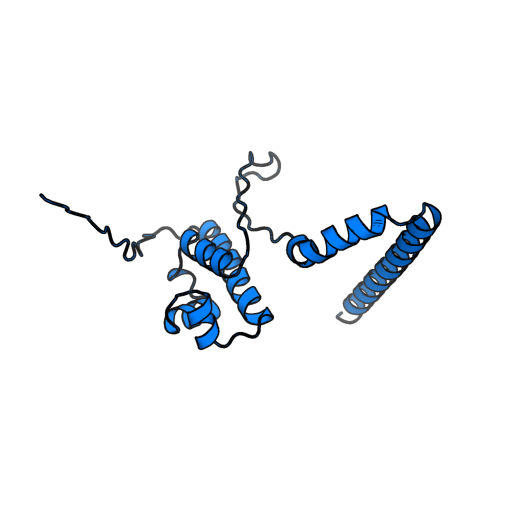1 85 ? -5.089 2.315 -1.745 1.00 86.75 85 HIS A O 1
ATOM 651 N N . ASP A 1 86 ? -5.503 4.526 -1.554 1.00 87.81 86 ASP A N 1
ATOM 652 C CA . ASP A 1 86 ? -5.421 4.807 -2.982 1.00 87.81 86 ASP A CA 1
ATOM 653 C C . ASP A 1 86 ? -3.970 4.740 -3.476 1.00 87.81 86 ASP A C 1
ATOM 655 O O . ASP A 1 86 ? -3.020 5.122 -2.786 1.00 87.81 86 ASP A O 1
ATOM 659 N N . VAL A 1 87 ? -3.794 4.261 -4.707 1.00 88.62 87 VAL A N 1
ATOM 660 C CA . VAL A 1 87 ? -2.490 4.185 -5.372 1.00 88.62 87 VAL A CA 1
ATOM 661 C C . VAL A 1 87 ? -2.485 5.115 -6.581 1.00 88.62 87 VAL A C 1
ATOM 663 O O . VAL A 1 87 ? -3.138 4.846 -7.588 1.00 88.62 87 VAL A O 1
ATOM 666 N N . GLU A 1 88 ? -1.696 6.186 -6.507 1.00 87.81 88 GLU A N 1
ATOM 667 C CA . GLU A 1 88 ? -1.452 7.097 -7.627 1.00 87.81 88 GLU A CA 1
ATOM 668 C C . GLU A 1 88 ? -0.100 6.793 -8.290 1.00 87.81 88 GLU A C 1
ATOM 670 O O . GLU A 1 88 ? 0.932 6.677 -7.624 1.00 87.81 88 GLU A O 1
ATOM 675 N N . ILE A 1 89 ? -0.093 6.671 -9.621 1.00 88.19 89 ILE A N 1
ATOM 676 C CA . ILE A 1 89 ? 1.122 6.440 -10.411 1.00 88.19 89 ILE A CA 1
ATOM 677 C C . ILE A 1 89 ? 1.373 7.652 -11.304 1.00 88.19 89 ILE A C 1
ATOM 679 O O . ILE A 1 89 ? 0.684 7.865 -12.303 1.00 88.19 89 ILE A O 1
ATOM 683 N N . THR A 1 90 ? 2.415 8.412 -10.980 1.00 87.88 90 THR A N 1
ATOM 684 C CA . THR A 1 90 ? 2.806 9.603 -11.741 1.00 87.88 90 THR A CA 1
ATOM 685 C C . THR A 1 90 ? 3.874 9.265 -12.775 1.00 87.88 90 THR A C 1
ATOM 687 O O . THR A 1 90 ? 4.972 8.825 -12.435 1.00 87.88 90 THR A O 1
ATOM 690 N N . ILE A 1 91 ? 3.576 9.524 -14.051 1.00 88.00 91 ILE A N 1
ATOM 691 C CA . ILE A 1 91 ? 4.512 9.348 -15.168 1.00 88.00 91 ILE A CA 1
ATOM 692 C C . ILE A 1 91 ? 4.956 10.729 -15.653 1.00 88.00 91 ILE A C 1
ATOM 694 O O . ILE A 1 91 ? 4.137 11.534 -16.092 1.00 88.00 91 ILE A O 1
ATOM 698 N N . ALA A 1 92 ? 6.260 11.002 -15.595 1.00 87.75 92 ALA A N 1
ATOM 699 C CA . ALA A 1 92 ? 6.841 12.276 -16.009 1.00 87.75 92 ALA A CA 1
ATOM 700 C C . ALA A 1 92 ? 8.125 12.066 -16.833 1.00 87.75 92 ALA A C 1
ATOM 702 O O . ALA A 1 92 ? 8.803 11.047 -16.660 1.00 87.75 92 ALA A O 1
ATOM 703 N N . PRO A 1 93 ? 8.500 13.018 -17.711 1.00 86.44 93 PRO A N 1
ATOM 704 C CA . PRO A 1 93 ? 9.791 12.986 -18.388 1.00 86.44 93 PRO A CA 1
ATOM 705 C C . PRO A 1 93 ? 10.941 12.923 -17.380 1.00 86.44 93 PRO A C 1
ATOM 707 O O . PRO A 1 93 ? 10.921 13.619 -16.363 1.00 86.44 93 PRO A O 1
ATOM 710 N N . ALA A 1 94 ? 11.968 12.124 -17.679 1.00 83.56 94 ALA A N 1
ATOM 711 C CA . ALA A 1 94 ? 13.152 12.053 -16.832 1.00 83.56 94 ALA A CA 1
ATOM 712 C C . ALA A 1 94 ? 13.784 13.447 -16.680 1.00 83.56 94 ALA A C 1
ATOM 714 O O . ALA A 1 94 ? 14.011 14.159 -17.666 1.00 83.56 94 ALA A O 1
ATOM 715 N N . ALA A 1 95 ? 14.082 13.845 -15.441 1.00 77.50 95 ALA A N 1
ATOM 716 C CA . ALA A 1 95 ? 14.766 15.102 -15.186 1.00 77.50 95 ALA A CA 1
ATOM 717 C C . ALA A 1 95 ? 16.146 15.061 -15.858 1.00 77.50 95 ALA A C 1
ATOM 719 O O . ALA A 1 95 ? 16.940 14.160 -15.588 1.00 77.50 95 ALA A O 1
ATOM 720 N N . LYS A 1 96 ? 16.458 16.058 -16.701 1.00 65.44 96 LYS A N 1
ATOM 721 C CA . LYS A 1 96 ? 17.727 16.131 -17.460 1.00 65.44 96 LYS A CA 1
ATOM 722 C C . LYS A 1 96 ? 18.981 15.962 -16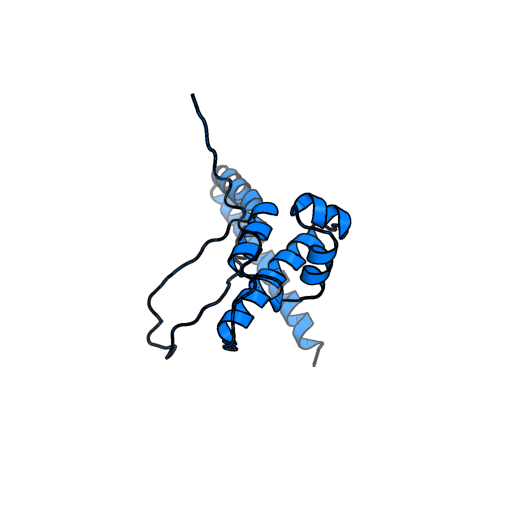.585 1.00 65.44 96 LYS A C 1
ATOM 724 O O . LYS A 1 96 ? 20.014 15.540 -17.087 1.00 65.44 96 LYS A O 1
ATOM 729 N N . ALA A 1 97 ? 18.887 16.270 -15.290 1.00 65.19 97 ALA A N 1
ATOM 730 C CA . ALA A 1 97 ? 19.977 16.149 -14.325 1.00 65.19 97 ALA A CA 1
ATOM 731 C C . ALA A 1 97 ? 20.266 14.710 -13.842 1.00 65.19 97 ALA A C 1
ATOM 733 O O . ALA A 1 97 ? 21.322 14.484 -13.264 1.00 65.19 97 ALA A O 1
ATOM 734 N N . GLN A 1 98 ? 19.353 13.747 -14.030 1.00 60.72 98 GLN A N 1
ATOM 735 C CA . GLN A 1 98 ? 19.432 12.422 -13.389 1.00 60.72 98 GLN A CA 1
ATOM 736 C C . GLN A 1 98 ? 19.957 11.297 -14.294 1.00 60.72 98 GLN A C 1
ATOM 738 O O . GLN A 1 98 ? 20.097 10.172 -13.829 1.00 60.72 98 GLN A O 1
ATOM 743 N N . GLY A 1 99 ? 20.308 11.579 -15.554 1.00 65.25 99 GLY A N 1
ATOM 744 C CA . GLY A 1 99 ? 21.016 10.649 -16.452 1.00 65.25 99 GLY A CA 1
ATOM 745 C C . GLY A 1 99 ? 20.215 9.430 -16.942 1.00 65.25 99 GLY A C 1
ATOM 746 O O . GLY A 1 99 ? 20.454 8.975 -18.057 1.00 65.25 99 GLY A O 1
ATOM 747 N N . ALA A 1 100 ? 19.239 8.944 -16.170 1.00 74.12 100 ALA A N 1
ATOM 748 C CA . ALA A 1 100 ? 18.338 7.845 -16.508 1.00 74.12 100 ALA A CA 1
ATOM 749 C C . ALA A 1 100 ? 16.944 8.046 -15.882 1.00 74.12 100 ALA A C 1
ATOM 751 O O . ALA A 1 100 ? 16.793 8.716 -14.857 1.00 74.12 100 ALA A O 1
ATOM 752 N N . ALA A 1 101 ? 15.915 7.467 -16.507 1.00 81.12 101 ALA A N 1
ATOM 753 C CA . ALA A 1 101 ? 14.585 7.373 -15.907 1.00 81.12 101 ALA A CA 1
ATOM 754 C C . ALA A 1 101 ? 14.628 6.415 -14.707 1.00 81.12 101 ALA A C 1
ATOM 756 O O . ALA A 1 101 ? 15.337 5.415 -14.753 1.00 81.12 101 ALA A O 1
ATOM 757 N N . THR A 1 102 ? 13.875 6.711 -13.646 1.00 81.31 102 THR A N 1
ATOM 758 C CA . THR A 1 102 ? 13.844 5.879 -12.432 1.00 81.31 102 THR A CA 1
ATOM 759 C C . THR A 1 102 ? 12.408 5.647 -11.981 1.00 81.31 102 THR A C 1
ATOM 761 O O . THR A 1 102 ? 11.550 6.512 -12.160 1.00 81.31 102 THR A O 1
ATOM 764 N N . THR A 1 103 ? 12.146 4.486 -11.383 1.00 83.25 103 THR A N 1
ATOM 765 C CA . THR A 1 103 ? 10.907 4.220 -10.644 1.00 83.25 103 THR A CA 1
ATOM 766 C C . THR A 1 103 ? 11.179 4.438 -9.163 1.00 83.25 103 THR A C 1
ATOM 768 O O . THR A 1 103 ? 12.117 3.865 -8.612 1.00 83.25 103 THR A O 1
ATOM 771 N N . ARG A 1 104 ? 10.365 5.266 -8.512 1.00 79.38 104 ARG A N 1
ATOM 772 C CA . ARG A 1 104 ? 10.435 5.518 -7.071 1.00 79.38 104 ARG A CA 1
ATOM 773 C C . ARG A 1 104 ? 9.027 5.452 -6.510 1.00 79.38 104 ARG A C 1
ATOM 775 O O . ARG A 1 104 ? 8.120 6.003 -7.128 1.00 79.38 104 ARG A O 1
ATOM 782 N N . VAL A 1 105 ? 8.854 4.819 -5.358 1.00 83.38 105 VAL A N 1
ATOM 783 C CA . VAL A 1 105 ? 7.613 4.952 -4.602 1.00 83.38 105 VAL A CA 1
ATOM 784 C C . VAL A 1 105 ? 7.819 6.112 -3.639 1.00 83.38 105 VAL A C 1
ATOM 786 O O . VAL A 1 105 ? 8.843 6.229 -2.976 1.00 83.38 105 VAL A O 1
ATOM 789 N N . THR A 1 106 ? 6.883 7.046 -3.614 1.00 80.69 106 THR A N 1
ATOM 790 C CA . THR A 1 106 ? 6.902 8.143 -2.650 1.00 80.69 106 THR A CA 1
ATOM 791 C C . THR A 1 106 ? 5.663 8.015 -1.803 1.00 80.69 106 THR A C 1
ATOM 793 O O . THR A 1 106 ? 4.556 8.073 -2.327 1.00 80.69 106 THR A O 1
ATOM 796 N N . VAL A 1 107 ? 5.842 7.835 -0.501 1.00 67.56 107 VAL A N 1
ATOM 797 C CA . VAL A 1 107 ? 4.724 7.887 0.438 1.00 67.56 107 VAL A CA 1
ATOM 798 C C . VAL A 1 107 ? 4.486 9.355 0.737 1.00 67.56 107 VAL A C 1
ATOM 800 O O . VAL A 1 107 ? 5.393 10.028 1.235 1.00 67.56 107 VAL A O 1
ATOM 803 N N . ASN A 1 108 ? 3.302 9.863 0.407 1.00 62.25 108 ASN A N 1
ATOM 804 C CA . ASN A 1 108 ? 2.950 11.222 0.767 1.00 62.25 108 ASN A CA 1
ATOM 805 C C . ASN A 1 108 ? 2.631 11.248 2.273 1.00 62.25 108 ASN A C 1
ATOM 807 O O . ASN A 1 108 ? 1.677 10.600 2.701 1.00 62.25 108 ASN A O 1
ATOM 811 N N . PRO A 1 109 ? 3.396 11.969 3.117 1.00 52.25 109 PRO A N 1
ATOM 812 C CA . PRO A 1 109 ? 3.099 12.053 4.549 1.00 52.25 109 PRO A CA 1
ATOM 813 C C . PRO A 1 109 ? 1.712 12.649 4.827 1.00 52.25 109 PRO A C 1
ATOM 815 O O . PRO A 1 109 ? 1.183 12.497 5.924 1.00 52.25 109 PRO A O 1
ATOM 818 N N . SER A 1 110 ? 1.130 13.332 3.835 1.00 51.06 110 SER A N 1
ATOM 819 C CA . SER A 1 110 ? -0.203 13.920 3.893 1.00 51.06 110 SER A CA 1
ATOM 820 C C . SER A 1 110 ? -1.338 12.902 4.026 1.00 51.06 110 SER A C 1
ATOM 822 O O . SER A 1 110 ? -2.388 13.291 4.524 1.00 51.06 110 SER A O 1
ATOM 824 N N . ASP A 1 111 ? -1.149 11.629 3.662 1.00 51.16 111 ASP A N 1
ATOM 825 C CA . ASP A 1 111 ? -2.217 10.615 3.754 1.00 51.16 111 ASP A CA 1
ATOM 826 C C . ASP A 1 111 ? -2.548 10.249 5.211 1.00 51.16 111 ASP A C 1
ATOM 828 O O . ASP A 1 111 ? -3.660 9.836 5.512 1.00 51.16 111 ASP A O 1
ATOM 832 N N . MET A 1 112 ? -1.618 10.473 6.152 1.00 43.56 112 MET A N 1
ATOM 833 C CA . MET A 1 112 ? -1.906 10.378 7.5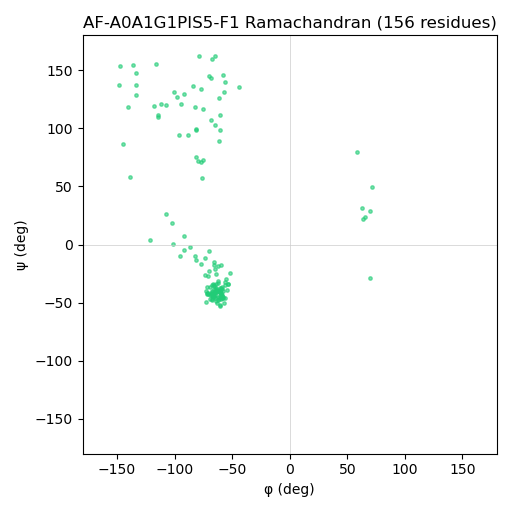94 1.00 43.56 112 MET A CA 1
ATOM 834 C C . MET A 1 112 ? -2.730 11.557 8.131 1.00 43.56 112 MET A C 1
ATOM 836 O O . MET A 1 112 ? -3.159 11.509 9.276 1.00 43.56 112 MET A O 1
ATOM 840 N N . LEU A 1 113 ? -2.898 12.622 7.343 1.00 55.06 113 LEU A N 1
ATOM 841 C CA . LEU A 1 113 ? -3.480 13.894 7.765 1.00 55.06 113 LEU A CA 1
ATOM 842 C C . LEU A 1 113 ? -4.721 14.270 6.950 1.00 55.06 113 LEU A C 1
ATOM 844 O O . LEU A 1 113 ? -5.191 15.379 7.128 1.00 55.06 113 LEU A O 1
ATOM 848 N N . GLN A 1 114 ? -5.231 13.459 6.016 1.00 45.62 114 GLN A N 1
ATOM 849 C CA . GLN A 1 114 ? -6.305 13.926 5.121 1.00 45.62 114 GLN A CA 1
ATOM 850 C C . GLN A 1 114 ? -7.625 14.201 5.855 1.00 45.62 114 GLN A C 1
ATOM 852 O O . GLN A 1 114 ? -8.197 15.272 5.654 1.00 45.62 114 GLN A O 1
ATOM 857 N N . GLU A 1 115 ? -8.047 13.310 6.757 1.00 50.38 115 GLU A N 1
ATOM 858 C CA . GLU A 1 115 ? -9.231 13.536 7.603 1.00 50.38 115 GLU A CA 1
ATOM 859 C C . GLU A 1 115 ? -9.035 14.774 8.500 1.00 50.38 115 GLU A C 1
ATOM 861 O O . GLU A 1 115 ? -9.858 15.692 8.487 1.00 50.38 115 GLU A O 1
ATOM 866 N N . ASP A 1 116 ? -7.876 14.874 9.159 1.00 58.47 116 ASP A N 1
ATOM 867 C CA . ASP A 1 116 ? -7.518 16.021 10.002 1.00 58.47 116 ASP A CA 1
ATOM 868 C C . ASP A 1 116 ? -7.384 17.330 9.202 1.00 58.47 116 ASP A C 1
ATOM 870 O O . ASP A 1 116 ? -7.691 18.409 9.702 1.00 58.47 116 ASP A O 1
ATOM 874 N N . ARG A 1 117 ? -6.908 17.273 7.952 1.00 57.03 117 ARG A N 1
ATOM 875 C CA . ARG A 1 117 ? -6.632 18.430 7.086 1.00 57.03 117 ARG A CA 1
ATOM 876 C C . ARG A 1 117 ? -7.919 19.068 6.603 1.00 57.03 117 ARG A C 1
ATOM 878 O O . ARG A 1 117 ? -7.992 20.296 6.579 1.00 57.03 117 ARG A O 1
ATOM 885 N N . ASP A 1 118 ? -8.905 18.276 6.206 1.00 59.19 118 ASP A N 1
ATOM 886 C CA . ASP A 1 118 ? -10.191 18.811 5.766 1.00 59.19 118 ASP A CA 1
ATOM 887 C C . ASP A 1 118 ? -10.956 19.427 6.945 1.00 59.19 118 ASP A C 1
ATOM 889 O O . ASP A 1 118 ? -11.535 20.512 6.803 1.00 59.19 118 ASP A O 1
ATOM 893 N N . GLU A 1 119 ? -10.853 18.827 8.135 1.00 63.88 119 GLU A N 1
ATOM 894 C CA . GLU A 1 119 ? -11.363 19.406 9.379 1.00 63.88 119 GLU A CA 1
ATOM 895 C C . GLU A 1 119 ? -10.614 20.697 9.762 1.00 63.88 119 GLU A C 1
ATOM 897 O O . GLU A 1 119 ? -11.244 21.718 10.046 1.00 63.88 119 GLU A O 1
ATOM 902 N N . LEU A 1 120 ? -9.281 20.723 9.653 1.00 65.88 120 LEU A N 1
ATOM 903 C CA . LEU A 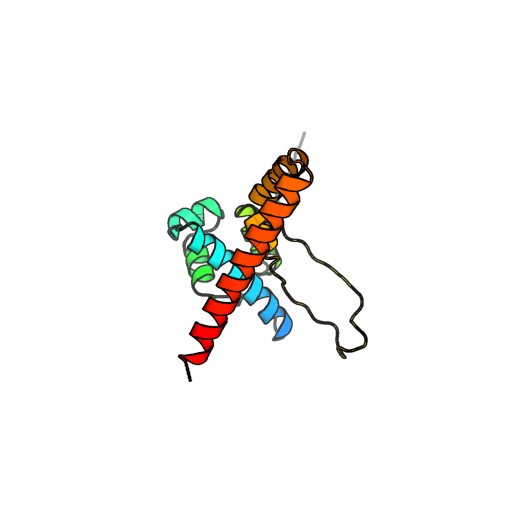1 120 ? -8.443 21.915 9.855 1.00 65.88 120 LEU A CA 1
ATOM 904 C C . LEU A 1 120 ? -8.778 23.040 8.873 1.00 65.88 120 LEU A C 1
ATOM 906 O O . LEU A 1 120 ? -8.822 24.205 9.265 1.00 65.88 120 LEU A O 1
ATOM 910 N N . ILE A 1 121 ? -9.033 22.722 7.602 1.00 66.44 121 ILE A N 1
ATOM 911 C CA . ILE A 1 121 ? -9.439 23.702 6.587 1.00 66.44 121 ILE A CA 1
ATOM 912 C C . ILE A 1 121 ? -10.834 24.247 6.906 1.00 66.44 121 ILE A C 1
ATOM 914 O O . ILE A 1 121 ? -11.070 25.451 6.774 1.00 66.44 121 ILE A O 1
ATOM 918 N N . ALA A 1 122 ? -11.763 23.392 7.335 1.00 71.88 122 ALA A N 1
ATOM 919 C CA . ALA A 1 122 ? -13.098 23.812 7.742 1.00 71.88 122 ALA A CA 1
ATOM 920 C C . ALA A 1 122 ? -13.063 24.701 8.999 1.00 71.88 122 ALA A C 1
ATOM 922 O O . ALA A 1 122 ? -13.747 25.726 9.035 1.00 71.88 122 ALA A O 1
ATOM 923 N N . LEU A 1 123 ? -12.236 24.359 9.991 1.00 72.19 123 LEU A N 1
ATOM 924 C CA . LEU A 1 123 ? -12.055 25.130 11.221 1.00 72.19 123 LEU A CA 1
ATOM 925 C C . LEU A 1 123 ? -11.342 26.462 10.944 1.00 72.19 123 LEU A C 1
ATOM 927 O O . LEU A 1 123 ? -11.806 27.510 11.383 1.00 72.19 123 LEU A O 1
ATOM 931 N N . SER A 1 124 ? -10.294 26.445 10.114 1.00 70.50 124 SER A N 1
ATOM 932 C CA . SER A 1 124 ? -9.547 27.627 9.662 1.00 70.50 124 SER A CA 1
ATOM 933 C C . SER A 1 124 ? -10.442 28.687 9.019 1.00 70.50 124 SER A C 1
ATOM 935 O O . SER A 1 124 ? -10.254 29.880 9.265 1.00 70.50 124 SER A O 1
ATOM 937 N N . LYS A 1 125 ? -11.446 28.272 8.235 1.00 75.38 125 LYS A N 1
ATOM 938 C CA . LYS A 1 125 ? -12.414 29.186 7.603 1.00 75.38 125 LYS A CA 1
ATOM 939 C C . LYS A 1 125 ? -13.311 29.919 8.607 1.00 75.38 125 LYS A C 1
ATOM 941 O O . LYS A 1 125 ? -13.928 30.911 8.230 1.00 75.38 125 LYS A O 1
ATOM 946 N N . ARG A 1 126 ? -13.406 29.439 9.851 1.00 83.50 126 ARG A N 1
ATOM 947 C CA . ARG A 1 126 ? -14.223 30.031 10.925 1.00 83.50 126 ARG A CA 1
ATOM 948 C C . ARG A 1 126 ? -13.420 30.968 11.830 1.00 83.50 126 ARG A C 1
ATOM 950 O O . ARG A 1 126 ? -14.032 31.676 12.620 1.00 83.50 126 ARG A O 1
ATOM 957 N N . LEU A 1 127 ? -12.092 30.987 11.697 1.00 81.75 127 LEU A N 1
ATOM 958 C CA . LEU A 1 127 ? -11.198 31.809 12.510 1.00 81.75 127 LEU A CA 1
ATOM 959 C C . LEU A 1 127 ? -11.074 33.231 11.951 1.00 81.75 127 LEU A C 1
ATOM 961 O O . LEU A 1 127 ? -10.872 33.458 10.749 1.00 81.75 127 LEU A O 1
ATOM 965 N N . THR A 1 128 ? -11.125 34.204 12.849 1.00 89.00 128 THR A N 1
ATOM 966 C CA . THR A 1 128 ? -10.820 35.607 12.563 1.00 89.00 128 THR A CA 1
ATOM 967 C C . THR A 1 128 ? -9.339 35.779 12.178 1.00 89.00 128 THR A C 1
ATOM 969 O O . THR A 1 128 ? -8.517 34.886 12.395 1.00 89.00 128 THR A O 1
ATOM 972 N N . PRO A 1 129 ? -8.942 36.901 11.543 1.00 81.81 129 PRO A N 1
ATOM 973 C CA . PRO A 1 129 ? -7.534 37.164 11.230 1.00 81.81 129 PRO A CA 1
ATOM 974 C C . PRO A 1 129 ? -6.590 37.081 12.441 1.00 81.81 129 PRO A C 1
ATOM 976 O O . PRO A 1 129 ? -5.454 36.645 12.275 1.00 81.81 129 PRO A O 1
ATOM 979 N N . GLU A 1 130 ? -7.059 37.465 13.631 1.00 85.38 130 GLU A N 1
ATOM 980 C CA . GLU A 1 130 ? -6.273 37.432 14.870 1.00 85.38 130 GLU A CA 1
ATOM 981 C C . GLU A 1 130 ? -6.071 35.997 15.366 1.00 85.38 130 GLU A C 1
ATOM 983 O O . GLU A 1 130 ? -4.933 35.573 15.546 1.00 85.38 130 GLU A O 1
ATOM 988 N N . GLU A 1 131 ? -7.141 35.203 15.445 1.00 84.06 131 GLU A N 1
ATOM 989 C CA . GLU A 1 131 ? -7.058 33.786 15.829 1.00 84.06 131 GLU A CA 1
ATOM 990 C C . GLU A 1 131 ? -6.219 32.968 14.830 1.00 84.06 131 GLU A C 1
ATOM 992 O O . GLU A 1 131 ? -5.500 32.044 15.207 1.00 84.06 131 GLU A O 1
ATOM 997 N N . ARG A 1 132 ? -6.247 33.328 13.535 1.00 79.69 132 ARG A N 1
ATOM 998 C CA . ARG A 1 132 ? -5.370 32.714 12.522 1.00 79.69 132 ARG A CA 1
ATOM 999 C C . ARG A 1 132 ? -3.895 33.029 12.758 1.00 79.69 132 ARG A C 1
ATOM 1001 O O . ARG A 1 132 ? -3.051 32.170 12.507 1.00 79.69 132 ARG A O 1
ATOM 1008 N N . LEU A 1 133 ? -3.578 34.249 13.190 1.00 80.56 133 LEU A N 1
ATOM 1009 C CA . LEU A 1 133 ? -2.207 34.644 13.502 1.00 80.56 133 LEU A CA 1
ATOM 1010 C C . LEU A 1 133 ? -1.717 33.950 14.777 1.00 80.56 133 LEU A C 1
ATOM 1012 O O . LEU A 1 133 ? -0.594 33.454 14.788 1.00 80.56 133 LEU A O 1
ATOM 1016 N N . GLU A 1 134 ? -2.558 33.865 15.807 1.00 85.94 134 GLU A N 1
ATOM 1017 C CA . GLU A 1 134 ? -2.252 33.164 17.057 1.00 85.94 134 GLU A CA 1
ATOM 1018 C C . GLU A 1 134 ? -1.975 31.677 16.808 1.00 85.94 134 GLU A C 1
ATOM 1020 O O . GLU A 1 134 ? -0.878 31.205 17.105 1.00 85.94 134 GLU A O 1
ATOM 1025 N N . ALA A 1 135 ? -2.876 30.978 16.112 1.00 79.12 135 ALA A N 1
ATOM 1026 C CA . ALA A 1 135 ? -2.675 29.578 15.741 1.00 79.12 135 ALA A CA 1
ATOM 1027 C C . ALA A 1 135 ? -1.404 29.366 14.892 1.00 79.12 135 ALA A C 1
ATOM 1029 O O . ALA A 1 135 ? -0.696 28.368 15.043 1.00 79.12 135 ALA A O 1
ATOM 1030 N N . HIS A 1 136 ? -1.072 30.308 13.998 1.00 79.50 136 HIS A N 1
ATOM 1031 C CA . HIS A 1 136 ? 0.166 30.241 13.219 1.00 79.50 136 HIS A CA 1
ATOM 1032 C C . HIS A 1 136 ? 1.418 30.423 14.090 1.00 79.50 136 HIS A C 1
ATOM 1034 O O . HIS A 1 136 ? 2.416 29.726 13.886 1.00 79.50 136 HIS A O 1
ATOM 1040 N N . LEU A 1 137 ? 1.380 31.340 15.060 1.00 83.75 137 LEU A N 1
ATOM 1041 C CA . LEU A 1 137 ? 2.472 31.562 16.006 1.00 83.75 137 LEU A CA 1
ATOM 1042 C C . LEU A 1 137 ? 2.678 30.344 16.908 1.00 83.75 137 LEU A C 1
ATOM 1044 O O . LEU A 1 137 ? 3.815 29.89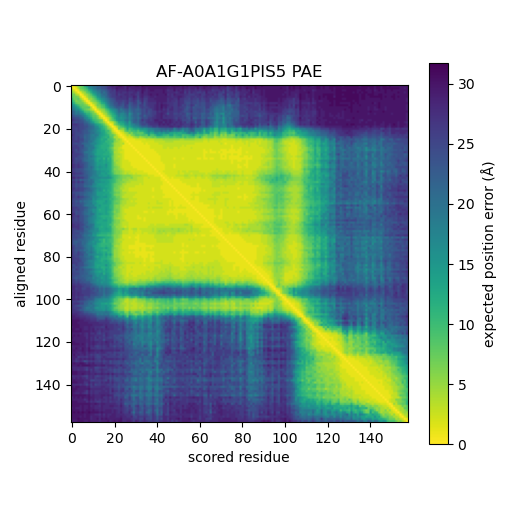9 17.055 1.00 83.75 137 LEU A O 1
ATOM 1048 N N . GLU A 1 138 ? 1.603 29.764 17.437 1.00 83.38 138 GLU A N 1
ATOM 1049 C CA . GLU A 1 138 ? 1.639 28.531 18.229 1.00 83.38 138 GLU A CA 1
ATOM 1050 C C . GLU A 1 138 ? 2.211 27.362 17.423 1.00 83.38 138 GLU A C 1
ATOM 1052 O O . GLU A 1 138 ? 3.132 26.678 17.874 1.00 83.38 138 GLU A O 1
ATOM 1057 N N . HIS A 1 139 ? 1.740 27.173 16.186 1.00 81.00 139 HIS A N 1
ATOM 1058 C CA . HIS A 1 139 ? 2.275 26.149 15.293 1.00 81.00 139 HIS A CA 1
ATOM 1059 C C . HIS A 1 139 ? 3.770 26.367 15.017 1.00 81.00 139 HIS A C 1
ATOM 1061 O O . HIS A 1 139 ? 4.564 25.432 15.102 1.00 81.00 139 HIS A O 1
ATOM 1067 N N . SER A 1 140 ? 4.181 27.605 14.728 1.00 74.31 140 SER A N 1
ATOM 1068 C CA . SER A 1 140 ? 5.585 27.964 14.496 1.00 74.31 140 SER A CA 1
ATOM 1069 C C . SER A 1 140 ? 6.463 27.685 15.724 1.00 74.31 140 SER A C 1
ATOM 1071 O O . SER A 1 140 ? 7.560 27.131 15.597 1.00 74.31 140 SER A O 1
ATOM 1073 N N . GLN A 1 141 ? 5.966 27.989 16.927 1.00 87.00 141 GLN A N 1
ATOM 1074 C CA . GLN A 1 141 ? 6.645 27.691 18.190 1.00 87.00 141 GLN A CA 1
ATOM 1075 C C . GLN A 1 141 ? 6.790 26.183 18.411 1.00 87.00 141 GLN A C 1
ATOM 1077 O O . GLN A 1 141 ? 7.902 25.709 18.656 1.00 87.00 141 GLN A O 1
ATOM 1082 N N . LEU A 1 142 ? 5.710 25.420 18.234 1.00 82.88 142 LEU A N 1
ATOM 1083 C CA . LEU A 1 142 ? 5.723 23.963 18.346 1.00 82.88 142 LEU A CA 1
ATOM 1084 C C . LEU A 1 142 ? 6.709 23.334 17.351 1.00 82.88 142 LEU A C 1
ATOM 1086 O O . LEU A 1 142 ? 7.507 22.470 17.714 1.00 82.88 142 LEU A O 1
ATOM 1090 N N . MET A 1 143 ? 6.720 23.806 16.103 1.00 74.56 143 MET A N 1
ATOM 1091 C CA . MET A 1 143 ? 7.648 23.322 15.079 1.00 74.56 143 MET A CA 1
ATOM 1092 C C . MET A 1 143 ? 9.106 23.632 15.433 1.00 74.56 143 MET A C 1
ATOM 1094 O O . MET A 1 143 ? 9.982 22.779 15.257 1.00 74.56 143 MET A O 1
ATOM 1098 N N . ALA A 1 144 ? 9.382 24.812 15.991 1.00 76.06 144 ALA A N 1
ATOM 1099 C CA . ALA A 1 144 ? 10.711 25.160 16.479 1.00 76.06 144 ALA A CA 1
ATOM 1100 C C . ALA A 1 144 ? 11.147 24.266 17.656 1.00 76.06 144 ALA A C 1
ATOM 1102 O O . ALA A 1 144 ? 12.313 23.864 17.722 1.00 76.06 144 ALA A O 1
ATOM 1103 N N . GLU A 1 145 ? 10.237 23.916 18.566 1.00 81.50 145 GLU A N 1
ATOM 1104 C CA . GLU A 1 145 ? 10.507 22.999 19.678 1.00 81.50 145 GLU A CA 1
ATOM 1105 C C . GLU A 1 145 ? 10.772 21.571 19.208 1.00 81.50 145 GLU A C 1
ATOM 1107 O O . GLU A 1 145 ? 11.780 20.978 19.605 1.00 81.50 145 GLU A O 1
ATOM 1112 N N . ILE A 1 146 ? 9.937 21.044 18.310 1.00 75.75 146 ILE A N 1
ATOM 1113 C CA . ILE A 1 146 ? 10.125 19.727 17.692 1.00 75.75 146 ILE A CA 1
ATOM 1114 C C . ILE A 1 146 ? 11.481 19.673 16.983 1.00 75.75 146 ILE A C 1
ATOM 1116 O O . ILE A 1 146 ? 12.254 18.729 17.176 1.00 75.75 146 ILE A O 1
ATOM 1120 N N . TYR A 1 147 ? 11.821 20.710 16.214 1.00 71.31 147 TYR A N 1
ATOM 1121 C CA . TYR A 1 147 ? 13.105 20.789 15.526 1.00 71.31 147 TYR A CA 1
ATOM 1122 C C . TYR A 1 147 ? 14.282 20.817 16.513 1.00 71.31 147 TYR A C 1
ATOM 1124 O O . TYR A 1 147 ? 15.225 20.029 16.383 1.00 71.31 147 TYR A O 1
ATOM 1132 N N . ARG A 1 148 ? 14.219 21.654 17.558 1.00 76.75 148 ARG A N 1
ATOM 1133 C CA . ARG A 1 148 ? 15.243 21.712 18.620 1.00 76.75 148 ARG A CA 1
ATOM 1134 C C . ARG A 1 148 ? 15.392 20.375 19.351 1.00 76.75 148 ARG A C 1
ATOM 1136 O O . ARG A 1 148 ? 16.520 19.946 19.613 1.00 76.75 148 ARG A O 1
ATOM 1143 N N . ALA A 1 149 ? 14.287 19.700 19.660 1.00 73.50 149 ALA A N 1
ATOM 1144 C CA . ALA A 1 149 ? 14.284 18.386 20.297 1.00 73.50 149 ALA A CA 1
ATOM 1145 C C . ALA A 1 149 ? 14.914 17.312 19.390 1.00 73.50 149 ALA A C 1
ATOM 1147 O O . ALA A 1 149 ? 15.731 16.505 19.848 1.00 73.50 149 ALA A O 1
ATOM 1148 N N . GLY A 1 150 ? 14.612 17.348 18.090 1.00 69.19 150 GLY A N 1
ATOM 1149 C CA . GLY A 1 150 ? 15.197 16.462 17.083 1.00 69.19 150 GLY A CA 1
ATOM 1150 C C . GLY A 1 150 ? 16.702 16.676 16.870 1.00 69.19 150 GLY A C 1
ATOM 1151 O O . GLY A 1 150 ? 17.441 15.709 16.667 1.00 69.19 150 GLY A O 1
ATOM 1152 N N . VAL A 1 151 ? 17.186 17.919 16.958 1.00 63.34 151 VAL A N 1
ATOM 1153 C CA . VAL A 1 151 ? 18.623 18.248 16.879 1.00 63.3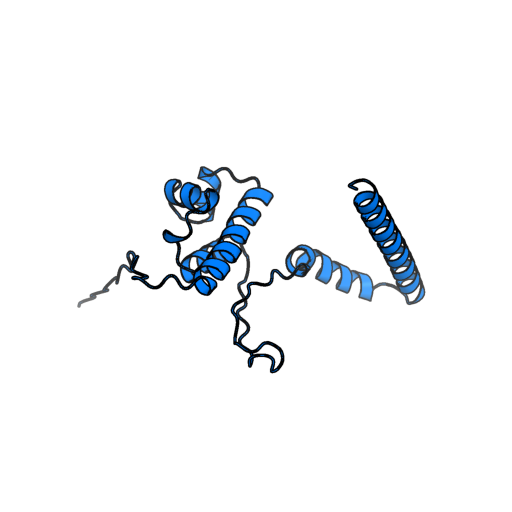4 151 VAL A CA 1
ATOM 1154 C C . VAL A 1 151 ? 19.372 17.776 18.134 1.00 63.34 151 VAL A C 1
ATOM 1156 O O . VAL A 1 151 ? 20.426 17.153 18.008 1.00 63.34 151 VAL A O 1
ATOM 1159 N N . LYS A 1 152 ? 18.804 17.962 19.338 1.00 59.16 152 LYS A N 1
ATOM 1160 C CA . LYS A 1 152 ? 19.385 17.470 20.610 1.00 59.16 152 LYS A CA 1
ATOM 1161 C C . LYS A 1 152 ? 19.508 15.944 20.687 1.00 59.16 152 LYS A C 1
ATOM 1163 O O . LYS A 1 152 ? 20.414 15.443 21.350 1.00 59.16 152 LYS A O 1
ATOM 1168 N N . ARG A 1 153 ? 18.609 15.189 20.044 1.00 55.34 153 ARG A N 1
ATOM 1169 C CA . ARG A 1 153 ? 18.731 13.722 19.953 1.00 55.34 153 ARG A CA 1
ATOM 1170 C C . ARG A 1 153 ? 19.858 13.292 19.013 1.00 55.34 153 ARG A C 1
ATOM 1172 O O . ARG A 1 153 ? 20.548 12.331 19.324 1.00 55.34 153 ARG A O 1
ATOM 1179 N N . ARG A 1 154 ? 20.091 14.013 17.910 1.00 51.28 154 ARG A N 1
ATOM 1180 C CA . ARG A 1 154 ? 21.166 13.701 16.948 1.00 51.28 154 ARG A CA 1
ATOM 1181 C C . ARG A 1 154 ? 22.572 14.034 17.456 1.00 51.28 154 ARG A C 1
ATOM 1183 O O . ARG A 1 154 ? 23.517 13.374 17.041 1.00 51.28 154 ARG A O 1
ATOM 1190 N N . SER A 1 155 ? 22.724 14.995 18.368 1.00 52.12 155 SER A N 1
ATOM 1191 C CA . SER A 1 155 ? 24.025 15.327 18.972 1.00 52.12 155 SER A CA 1
ATOM 1192 C C . SER A 1 155 ? 24.449 14.410 20.129 1.00 52.12 155 SER A C 1
ATOM 1194 O O . SER A 1 155 ? 25.610 14.444 20.514 1.00 52.12 155 SER A O 1
ATOM 1196 N N . ARG A 1 156 ? 23.542 13.583 20.673 1.00 53.53 156 ARG A N 1
ATOM 1197 C CA . ARG A 1 156 ? 23.825 12.603 21.745 1.00 53.53 156 ARG A CA 1
ATOM 1198 C C . ARG A 1 156 ? 24.209 11.202 21.251 1.00 53.53 156 ARG A C 1
ATOM 1200 O O . ARG A 1 156 ? 24.509 10.348 22.074 1.00 53.53 156 ARG A O 1
ATOM 1207 N N . VAL A 1 157 ? 24.171 10.961 19.940 1.00 49.94 157 VAL A N 1
ATOM 1208 C CA . VAL A 1 157 ? 24.487 9.662 19.304 1.00 49.94 157 VAL A CA 1
ATOM 1209 C C . VAL A 1 157 ? 25.839 9.729 18.567 1.00 49.94 157 VAL A C 1
ATOM 1211 O O . VAL A 1 157 ? 26.069 9.020 17.594 1.00 49.94 157 VAL A O 1
ATOM 1214 N N . ARG A 1 158 ? 26.744 10.611 19.003 1.00 40.00 158 ARG A N 1
ATOM 1215 C CA . ARG A 1 158 ? 28.139 10.657 18.550 1.00 40.00 158 ARG A CA 1
ATOM 1216 C C . ARG A 1 158 ? 29.079 10.456 19.721 1.00 40.00 158 ARG A C 1
ATOM 1218 O O . ARG A 1 158 ? 28.741 10.974 20.808 1.00 40.00 158 ARG A O 1
#

Foldseek 3Di:
DDDDDDPPDPPDPLPPPDDPPVQQLVQLLVLLVVLLVLCVVVVDDLVRLCVLQVHDSVVSVCSNVSVSSVDHPVSSCSSCVSSVHHDDDDDDPDDPVPVDDGDDDDDDPCVVCVVVVVVVVVVCVVDDPVRNVVVVVVVVVVVVVVVVVVVVVVVVVD